Protein AF-A0A949RZW4-F1 (afdb_monomer_lite)

Sequence (152 aa):
MSPEFADFLHSRINAIDLKAALINALGWEKVSGNTEKYCMYIFNKTPDELDIDELGAEDLFVIGYLSAMENYHNPNESLEFLKKAKKKLSKSYTVNIIYSLVKSQIAMEKDFCSVWKIYNKVDNNKKLNHDMRLYAEKIILDYMYLYKDFCK

Radius of gyration: 15.01 Å; chains: 1; bounding box: 38×28×43 Å

pLDDT: mean 92.95, std 8.95, range [48.62, 98.62]

Foldseek 3Di:
DDLVLLCQQPDPVHFLQVLVVSLCVVALDQPPCPLQVSCCNPPVDGPVPDPLVPDDLSNLQNSLSNQCSDCVPDSPVSLVSLVSSCVNQVQALSSQQSSLQSVLSVVVVPALCVNLVSNVVSLPPPSHDDSHDPVVVVVSCVVSVVSNVRND

Structure (mmCIF, N/CA/C/O backbone):
data_AF-A0A949RZW4-F1
#
_entry.id   AF-A0A949RZW4-F1
#
loop_
_atom_site.group_PDB
_atom_site.id
_atom_site.type_symbol
_atom_site.label_atom_id
_atom_site.label_alt_id
_atom_site.label_comp_id
_atom_site.label_asym_id
_atom_site.label_entity_id
_atom_site.label_seq_id
_atom_site.pdbx_PDB_ins_code
_atom_site.Cartn_x
_atom_site.Cartn_y
_atom_site.Cartn_z
_atom_site.occupancy
_atom_site.B_iso_or_equiv
_atom_site.auth_seq_id
_atom_site.auth_comp_id
_atom_site.auth_asym_id
_atom_site.auth_atom_id
_atom_site.pdbx_PDB_model_num
ATOM 1 N N . MET A 1 1 ? -2.127 14.092 11.099 1.00 88.88 1 MET A N 1
ATOM 2 C CA . MET A 1 1 ? -3.402 13.386 10.912 1.00 88.88 1 MET A CA 1
ATOM 3 C C . MET A 1 1 ? -4.432 14.092 11.768 1.00 88.88 1 MET A C 1
ATOM 5 O O . MET A 1 1 ? -4.155 14.268 12.951 1.00 88.88 1 MET A O 1
ATOM 9 N N . SER A 1 2 ? -5.533 14.564 11.183 1.00 92.44 2 SER A N 1
ATOM 10 C CA . SER A 1 2 ? -6.687 15.033 11.959 1.00 92.44 2 SER A CA 1
ATOM 11 C C . SER A 1 2 ? -7.634 13.856 12.248 1.00 92.44 2 SER A C 1
ATOM 13 O O . SER A 1 2 ? -7.548 12.847 11.538 1.00 92.44 2 SER A O 1
ATOM 15 N N . PRO A 1 3 ? -8.523 13.959 13.253 1.00 95.12 3 PRO A N 1
ATOM 16 C CA . PRO A 1 3 ? -9.558 12.957 13.519 1.00 95.12 3 PRO A CA 1
ATOM 17 C C . PRO A 1 3 ? -10.376 12.593 12.276 1.00 95.12 3 PRO A C 1
ATOM 19 O O . PRO A 1 3 ? -10.526 11.420 11.955 1.00 95.12 3 PRO A O 1
ATOM 22 N N . GLU A 1 4 ? -10.793 13.592 11.496 1.00 96.75 4 GLU A N 1
ATOM 23 C CA . GLU A 1 4 ? -11.628 13.395 10.307 1.00 96.75 4 GLU A CA 1
ATOM 24 C C . GLU A 1 4 ? -10.906 12.575 9.231 1.00 96.75 4 GLU A C 1
ATOM 26 O O . GLU A 1 4 ? -11.513 11.746 8.553 1.00 96.75 4 GLU A O 1
ATOM 31 N N . PHE A 1 5 ? -9.596 12.782 9.070 1.00 96.62 5 PHE A N 1
ATOM 32 C CA . PHE A 1 5 ? -8.790 11.986 8.147 1.00 96.62 5 PHE A CA 1
ATOM 33 C C . PHE A 1 5 ? -8.560 10.568 8.667 1.00 96.62 5 PHE A C 1
ATOM 35 O O . PHE A 1 5 ? -8.606 9.629 7.875 1.00 96.62 5 PHE A O 1
ATOM 42 N N . ALA A 1 6 ? -8.353 10.386 9.972 1.00 97.38 6 ALA A N 1
ATOM 43 C CA . ALA A 1 6 ? -8.224 9.054 10.552 1.00 97.38 6 ALA A CA 1
ATOM 44 C C . ALA A 1 6 ? -9.531 8.252 10.414 1.00 97.38 6 ALA A C 1
ATOM 46 O O . ALA A 1 6 ? -9.492 7.116 9.946 1.00 97.38 6 ALA A O 1
ATOM 47 N N . ASP A 1 7 ? -10.682 8.867 10.692 1.00 98.25 7 ASP A N 1
ATOM 48 C CA . ASP A 1 7 ? -12.005 8.271 10.473 1.00 98.25 7 ASP A CA 1
ATOM 49 C C . ASP A 1 7 ? -12.234 7.918 9.002 1.00 98.25 7 ASP A C 1
ATOM 51 O O . ASP A 1 7 ? -12.710 6.826 8.674 1.00 98.25 7 ASP A O 1
ATOM 55 N N . PHE A 1 8 ? -11.851 8.814 8.087 1.00 98.44 8 PHE A N 1
ATOM 56 C CA . PHE A 1 8 ? -11.939 8.550 6.656 1.00 98.44 8 PHE A CA 1
ATOM 57 C C . PHE A 1 8 ? -11.106 7.324 6.253 1.00 98.44 8 PHE A C 1
ATOM 59 O O . PHE A 1 8 ? -11.574 6.482 5.480 1.00 98.44 8 PHE A O 1
ATOM 66 N N . LEU A 1 9 ? -9.884 7.209 6.776 1.00 98.06 9 LEU A N 1
ATOM 67 C CA . LEU A 1 9 ? -8.980 6.095 6.498 1.00 98.06 9 LEU A CA 1
ATOM 68 C C . LEU A 1 9 ? -9.433 4.785 7.158 1.00 98.06 9 LEU A C 1
ATOM 70 O O . LEU A 1 9 ? -9.252 3.723 6.563 1.00 98.06 9 LEU A O 1
ATOM 74 N N . HIS A 1 10 ? -10.069 4.836 8.327 1.00 98.06 10 HIS A N 1
ATOM 75 C CA . HIS A 1 10 ? -10.550 3.645 9.030 1.00 98.06 10 HIS A CA 1
ATOM 76 C C . HIS A 1 10 ? -11.906 3.140 8.507 1.00 98.06 10 HIS A C 1
ATOM 78 O O . HIS A 1 10 ? -12.189 1.942 8.521 1.00 98.06 10 HIS A O 1
ATOM 84 N N . SER A 1 11 ? -12.747 4.032 7.978 1.00 97.75 11 SER A N 1
ATOM 85 C CA . SER A 1 11 ? -14.084 3.688 7.490 1.00 97.75 11 SER A CA 1
ATOM 86 C C . SER A 1 11 ? -14.058 2.599 6.413 1.00 97.75 11 SER A C 1
ATOM 88 O O . SER A 1 11 ? -13.420 2.751 5.371 1.00 97.75 11 SER A O 1
ATOM 90 N N . ARG A 1 12 ? -14.823 1.522 6.627 1.00 94.69 12 ARG A N 1
ATOM 91 C CA . ARG A 1 12 ? -15.010 0.423 5.654 1.00 94.69 12 ARG A CA 1
ATOM 92 C C . ARG A 1 12 ? -15.878 0.804 4.452 1.00 94.69 12 ARG A C 1
ATOM 94 O O . ARG A 1 12 ? -16.002 0.027 3.513 1.00 94.69 12 ARG A O 1
ATOM 101 N N . ILE A 1 13 ? -16.536 1.962 4.510 1.00 96.69 13 ILE A N 1
ATOM 102 C CA . ILE A 1 13 ? -17.373 2.474 3.415 1.00 96.69 13 ILE A CA 1
ATOM 103 C C . ILE A 1 13 ? -16.488 3.097 2.329 1.00 96.69 13 ILE A C 1
ATOM 105 O O . ILE A 1 13 ? -16.825 3.054 1.146 1.00 96.69 13 ILE A O 1
ATOM 109 N N . ASN A 1 14 ? -15.350 3.669 2.722 1.00 97.56 14 ASN A N 1
ATOM 110 C CA . ASN A 1 14 ? -14.458 4.358 1.804 1.00 97.56 14 ASN A CA 1
ATOM 111 C C . ASN A 1 14 ? -13.601 3.353 1.034 1.00 97.56 14 ASN A C 1
ATOM 113 O O . ASN A 1 14 ? -12.924 2.516 1.627 1.00 97.56 14 ASN A O 1
ATOM 117 N N . ALA A 1 15 ? -13.600 3.466 -0.294 1.00 97.44 15 ALA A N 1
ATOM 118 C CA . ALA A 1 15 ? -12.806 2.595 -1.149 1.00 97.44 15 ALA A CA 1
ATOM 119 C C . ALA A 1 15 ? -11.297 2.763 -0.902 1.00 97.44 15 ALA A C 1
ATOM 121 O O . ALA A 1 15 ? -10.805 3.843 -0.559 1.00 97.44 15 ALA A O 1
ATOM 122 N N . ILE A 1 16 ? -10.553 1.675 -1.102 1.00 98.06 16 ILE A N 1
ATOM 123 C CA . ILE A 1 16 ? -9.121 1.598 -0.796 1.00 98.06 16 ILE A CA 1
ATOM 124 C C . ILE A 1 16 ? -8.279 2.589 -1.620 1.00 98.06 16 ILE A C 1
ATOM 126 O O . ILE A 1 16 ? -7.283 3.112 -1.121 1.00 98.06 16 ILE A O 1
ATOM 130 N N . ASP A 1 17 ? -8.693 2.915 -2.847 1.00 97.94 17 ASP A N 1
ATOM 131 C CA . ASP A 1 17 ? -8.023 3.900 -3.701 1.00 97.94 17 ASP A CA 1
ATOM 132 C C . ASP A 1 17 ? -8.226 5.339 -3.210 1.00 97.94 17 ASP A C 1
ATOM 134 O O . ASP A 1 17 ? -7.333 6.173 -3.358 1.00 97.94 17 ASP A O 1
ATOM 138 N N . LEU A 1 18 ? -9.366 5.641 -2.580 1.00 98.06 18 LEU A N 1
ATOM 139 C CA . LEU A 1 18 ? -9.597 6.927 -1.924 1.00 98.06 18 LEU A CA 1
ATOM 140 C C . LEU A 1 18 ? -8.685 7.080 -0.705 1.00 98.06 18 LEU A C 1
ATOM 142 O O . LEU A 1 18 ? -8.111 8.149 -0.503 1.00 98.06 18 LEU A O 1
ATOM 146 N N . LYS A 1 19 ? -8.508 6.004 0.073 1.00 98.31 19 LYS A N 1
ATOM 147 C CA . LYS A 1 19 ? -7.567 5.975 1.204 1.00 98.31 19 LYS A CA 1
ATOM 148 C C . LYS A 1 19 ? -6.135 6.194 0.722 1.00 98.31 19 LYS A C 1
ATOM 150 O O . LYS A 1 19 ? -5.431 7.041 1.262 1.00 98.31 19 LYS A O 1
ATOM 155 N N . ALA A 1 20 ? -5.736 5.498 -0.345 1.00 97.62 20 ALA A N 1
ATOM 156 C CA . ALA A 1 20 ? -4.434 5.686 -0.979 1.00 97.62 20 ALA A CA 1
ATOM 157 C C . ALA A 1 20 ? -4.238 7.130 -1.471 1.00 97.62 20 ALA A C 1
ATOM 159 O O . ALA A 1 20 ? -3.191 7.726 -1.235 1.00 97.62 20 ALA A O 1
ATOM 160 N N . ALA A 1 21 ? -5.255 7.718 -2.107 1.00 96.00 21 ALA A N 1
ATOM 161 C CA . ALA A 1 21 ? -5.204 9.094 -2.586 1.00 96.00 21 ALA A CA 1
ATOM 162 C C . ALA A 1 21 ? -5.050 10.106 -1.442 1.00 96.00 21 ALA A C 1
ATOM 164 O O . ALA A 1 21 ? -4.247 11.027 -1.569 1.00 96.00 21 ALA A O 1
ATOM 165 N N . LEU A 1 22 ? -5.770 9.926 -0.326 1.00 95.88 22 LEU A N 1
ATOM 166 C CA . LEU A 1 22 ? -5.622 10.781 0.853 1.00 95.88 22 LEU A CA 1
ATOM 167 C C . LEU A 1 22 ? -4.209 10.674 1.435 1.00 95.88 22 LEU A C 1
ATOM 169 O O . LEU A 1 22 ? -3.576 11.700 1.656 1.00 95.88 22 LEU A O 1
ATOM 173 N N . ILE A 1 23 ? -3.686 9.459 1.617 1.00 95.19 23 ILE A N 1
ATOM 174 C CA . ILE A 1 23 ? -2.318 9.245 2.117 1.00 95.19 23 ILE A CA 1
ATOM 175 C C . ILE A 1 23 ? -1.288 9.904 1.191 1.00 95.19 23 ILE A C 1
ATOM 177 O O . ILE A 1 23 ? -0.405 10.614 1.662 1.00 95.19 23 ILE A O 1
ATOM 181 N N . ASN A 1 24 ? -1.437 9.748 -0.126 1.00 91.94 24 ASN A N 1
ATOM 182 C CA . ASN A 1 24 ? -0.558 10.400 -1.092 1.00 91.94 24 ASN A CA 1
ATOM 183 C C . ASN A 1 24 ? -0.666 11.937 -1.043 1.00 91.94 24 ASN A C 1
ATOM 185 O O . ASN A 1 24 ? 0.339 12.625 -1.195 1.00 91.94 24 ASN A O 1
ATOM 189 N N . ALA A 1 25 ? -1.867 12.479 -0.817 1.00 91.62 25 ALA A N 1
ATOM 190 C CA . ALA A 1 25 ? -2.114 13.918 -0.707 1.00 91.62 25 ALA A CA 1
ATOM 191 C C . ALA A 1 25 ? -1.585 14.529 0.601 1.00 91.62 25 ALA A C 1
ATOM 193 O O . ALA A 1 25 ? -1.204 15.697 0.602 1.00 91.62 25 ALA A O 1
ATOM 194 N N . LEU A 1 26 ? -1.508 13.750 1.688 1.00 89.50 26 LEU A N 1
ATOM 195 C CA . LEU A 1 26 ? -0.781 14.146 2.903 1.00 89.50 26 LEU A CA 1
ATOM 196 C C . LEU A 1 26 ? 0.717 14.353 2.626 1.00 89.50 26 LEU A C 1
ATOM 198 O O . LEU A 1 26 ? 1.383 15.067 3.372 1.00 89.50 26 LEU A O 1
ATOM 202 N N . GLY A 1 27 ? 1.207 13.804 1.513 1.00 76.50 27 GLY A N 1
ATOM 203 C CA . GLY A 1 27 ? 2.501 14.121 0.947 1.00 76.50 27 GLY A CA 1
ATOM 204 C C . GLY A 1 27 ? 3.664 13.437 1.653 1.00 76.50 27 GLY A C 1
ATOM 205 O O . GLY A 1 27 ? 3.504 12.575 2.511 1.00 76.50 27 GLY A O 1
ATOM 206 N N . TRP A 1 28 ? 4.851 13.835 1.210 1.00 65.44 28 TRP A N 1
ATOM 207 C CA . TRP A 1 28 ? 6.151 13.291 1.603 1.00 65.44 28 TRP A CA 1
ATOM 208 C C . TRP A 1 28 ? 6.917 14.260 2.515 1.00 65.44 28 TRP A C 1
ATOM 210 O O . TRP A 1 28 ? 8.035 13.980 2.942 1.00 65.44 28 TRP A O 1
ATOM 220 N N . GLU A 1 29 ? 6.361 15.454 2.749 1.00 52.41 29 GLU A N 1
ATOM 221 C CA . GLU A 1 29 ? 7.011 16.461 3.577 1.00 52.41 29 GLU A CA 1
ATOM 222 C C . GLU A 1 29 ? 7.038 16.026 5.043 1.00 52.41 29 GLU A C 1
ATOM 224 O O . GLU A 1 29 ? 6.184 15.271 5.494 1.00 52.41 29 GLU A O 1
ATOM 229 N N . LYS A 1 30 ? 8.030 16.563 5.766 1.00 48.62 30 LYS A N 1
ATOM 230 C CA . LYS A 1 30 ? 8.431 16.412 7.182 1.00 48.62 30 LYS A CA 1
ATOM 231 C C . LYS A 1 30 ? 7.335 16.407 8.273 1.00 48.62 30 LYS A C 1
ATOM 233 O O . LYS A 1 30 ? 7.660 16.577 9.446 1.00 48.62 30 LYS A O 1
ATOM 238 N N . VAL A 1 31 ? 6.058 16.226 7.957 1.00 55.81 31 VAL A N 1
ATOM 239 C CA . VAL A 1 31 ? 5.001 15.929 8.926 1.00 55.81 31 VAL A CA 1
ATOM 240 C C . VAL A 1 31 ? 5.142 14.471 9.363 1.00 55.81 31 VAL A C 1
ATOM 242 O O . VAL A 1 31 ? 4.384 13.592 8.963 1.00 55.81 31 VAL A O 1
ATOM 245 N N . SER A 1 32 ? 6.146 14.220 10.197 1.00 71.62 32 SER A N 1
ATOM 246 C CA . SER A 1 32 ? 6.280 12.966 10.924 1.00 71.62 32 SER A CA 1
ATOM 247 C C . SER A 1 32 ? 5.072 12.737 11.849 1.00 71.62 32 SER A C 1
ATOM 249 O O . SER A 1 32 ? 4.447 13.677 12.363 1.00 71.62 32 SER A O 1
ATOM 251 N N . GLY A 1 33 ? 4.727 11.466 12.058 1.00 87.25 33 GLY A N 1
ATOM 252 C CA . GLY A 1 33 ? 3.771 11.034 13.079 1.00 87.25 33 GLY A CA 1
ATOM 253 C C . GLY A 1 33 ? 2.305 10.981 12.642 1.00 87.25 33 GLY A C 1
ATOM 254 O O . GLY A 1 33 ? 1.430 10.872 13.492 1.00 87.25 33 GLY A O 1
ATOM 255 N N . ASN A 1 34 ? 1.981 11.059 11.352 1.00 92.12 34 ASN A N 1
ATOM 256 C CA . ASN A 1 34 ? 0.681 10.633 10.829 1.00 92.12 34 ASN A CA 1
ATOM 257 C C . ASN A 1 34 ? 0.378 9.159 11.127 1.00 92.12 34 ASN A C 1
ATOM 259 O O . ASN A 1 34 ? -0.759 8.880 11.506 1.00 92.12 34 ASN A O 1
ATOM 263 N N . THR A 1 35 ? 1.352 8.251 11.000 1.00 93.69 35 THR A N 1
ATOM 264 C CA . THR A 1 35 ? 1.190 6.837 11.379 1.00 93.69 35 THR A CA 1
ATOM 265 C C . THR A 1 35 ? 0.842 6.734 12.858 1.00 93.69 35 THR A C 1
ATOM 267 O O . THR A 1 35 ? -0.186 6.169 13.216 1.00 93.69 35 THR A O 1
ATOM 270 N N . GLU A 1 36 ? 1.657 7.341 13.722 1.00 93.62 36 GLU A N 1
ATOM 271 C CA . GLU A 1 36 ? 1.447 7.312 15.170 1.00 93.62 36 GLU A CA 1
ATOM 272 C C . GLU A 1 36 ? 0.102 7.934 15.561 1.00 93.62 36 GLU 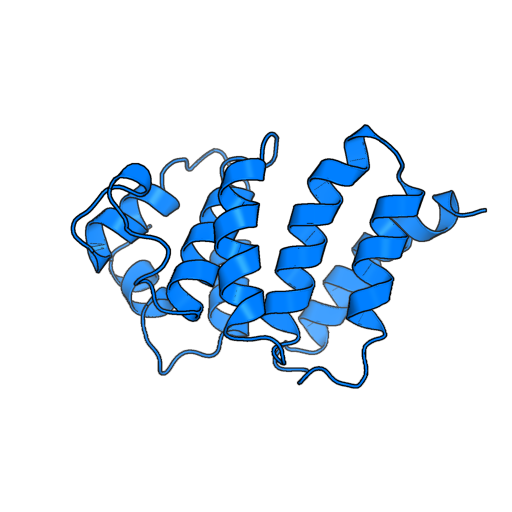A C 1
ATOM 274 O O . GLU A 1 36 ? -0.667 7.327 16.300 1.00 93.62 36 GLU A O 1
ATOM 279 N N . LYS A 1 37 ? -0.240 9.102 15.000 1.00 95.19 37 LYS A N 1
ATOM 280 C CA . LYS A 1 37 ? -1.531 9.763 15.241 1.00 95.19 37 LYS A CA 1
ATOM 281 C C . LYS A 1 37 ? -2.711 8.913 14.773 1.00 95.19 37 LYS A C 1
ATOM 283 O O . LYS A 1 37 ? -3.723 8.889 15.463 1.00 95.19 37 LYS A O 1
ATOM 288 N N . TYR A 1 38 ? -2.600 8.235 13.628 1.00 96.44 38 TYR A N 1
ATOM 289 C CA . TYR A 1 38 ? -3.629 7.304 13.160 1.00 96.44 38 TYR A CA 1
ATOM 290 C C . TYR A 1 38 ? -3.813 6.157 14.155 1.00 96.44 38 TYR A C 1
ATOM 292 O O . TYR A 1 38 ? -4.932 5.910 14.604 1.00 96.44 38 TYR A O 1
ATOM 300 N N . CYS A 1 39 ? -2.718 5.502 14.549 1.00 96.81 39 CYS A N 1
ATOM 301 C CA . CYS A 1 39 ? -2.769 4.368 15.463 1.00 96.81 39 CYS A CA 1
ATOM 302 C C . CYS A 1 39 ? -3.317 4.761 16.841 1.00 96.81 39 CYS A C 1
ATOM 304 O O . CYS A 1 39 ? -4.208 4.090 17.363 1.00 96.81 39 CYS A O 1
ATOM 306 N N . MET A 1 40 ? -2.860 5.888 17.390 1.00 97.12 40 MET A N 1
ATOM 307 C CA . MET A 1 40 ? -3.352 6.403 18.666 1.00 97.12 40 MET A CA 1
ATOM 308 C C . MET A 1 40 ? -4.831 6.771 18.602 1.00 97.12 40 MET A C 1
ATOM 310 O O . MET A 1 40 ? -5.567 6.488 19.540 1.00 97.12 40 MET A O 1
ATOM 314 N N . TYR A 1 41 ? -5.292 7.366 17.505 1.00 97.56 41 TYR A N 1
ATOM 315 C CA . TYR A 1 41 ? -6.690 7.763 17.382 1.00 97.56 41 TYR A CA 1
ATOM 316 C C . TYR A 1 41 ? -7.637 6.564 17.211 1.00 97.56 41 TYR A C 1
ATOM 318 O O . TYR A 1 41 ? -8.677 6.510 17.861 1.00 97.56 41 TYR A O 1
ATOM 326 N N . ILE A 1 42 ? -7.272 5.588 16.374 1.00 98.00 42 ILE A N 1
ATOM 327 C CA . ILE A 1 42 ? -8.147 4.455 16.028 1.00 98.00 42 ILE A CA 1
ATOM 328 C C . ILE A 1 42 ? -8.040 3.301 17.030 1.00 98.00 42 ILE A C 1
ATOM 330 O O . ILE A 1 42 ? -9.042 2.666 17.355 1.00 98.00 42 ILE A O 1
ATOM 334 N N . PHE A 1 43 ? -6.836 3.016 17.527 1.00 97.06 43 PHE A N 1
ATOM 335 C CA . PHE A 1 43 ? -6.567 1.843 18.365 1.00 97.06 43 PHE A CA 1
ATOM 336 C C . PHE A 1 43 ? -6.167 2.193 19.798 1.00 97.06 43 PHE A C 1
ATOM 338 O O . PHE A 1 43 ? -6.022 1.280 20.611 1.00 97.06 43 PHE A O 1
ATOM 345 N N . ASN A 1 44 ? -5.975 3.481 20.116 1.00 97.31 44 ASN A N 1
ATOM 346 C CA . ASN A 1 44 ? -5.418 3.936 21.394 1.00 97.31 44 ASN A CA 1
ATOM 347 C C . ASN A 1 44 ? -4.087 3.238 21.741 1.00 97.31 44 ASN A C 1
ATOM 349 O O . ASN A 1 44 ? -3.856 2.849 22.885 1.00 97.31 44 ASN A O 1
ATOM 353 N N . LYS A 1 45 ? -3.252 3.030 20.715 1.00 96.75 45 LYS A N 1
ATOM 354 C CA . LYS A 1 45 ? -1.956 2.346 20.773 1.00 96.75 45 LYS A CA 1
ATOM 355 C C . LYS A 1 45 ? -0.975 2.988 19.799 1.00 96.75 45 LYS A C 1
ATOM 357 O O . LYS A 1 45 ? -1.370 3.439 18.722 1.00 96.75 45 LYS A O 1
ATOM 362 N N . THR A 1 46 ? 0.303 2.971 20.140 1.00 93.19 46 THR A N 1
ATOM 363 C CA . THR A 1 46 ? 1.389 3.279 19.205 1.00 93.19 46 THR A CA 1
ATOM 364 C C . THR A 1 46 ? 1.562 2.143 18.186 1.00 93.19 46 THR A C 1
ATOM 366 O O . THR A 1 46 ? 1.102 1.026 18.438 1.00 93.19 46 THR A O 1
ATOM 369 N N . PRO A 1 47 ? 2.208 2.380 17.026 1.00 90.81 47 PRO A N 1
ATOM 370 C CA . PRO A 1 47 ? 2.434 1.331 16.028 1.00 90.81 47 PRO A CA 1
ATOM 371 C C . PRO A 1 47 ? 3.127 0.075 16.585 1.00 90.81 47 PRO A C 1
ATOM 373 O O . PRO A 1 47 ? 2.745 -1.031 16.208 1.00 90.81 47 PRO A O 1
ATOM 376 N N . ASP A 1 48 ? 4.071 0.241 17.517 1.00 90.06 48 ASP A N 1
ATOM 377 C CA . ASP A 1 48 ? 4.845 -0.856 18.121 1.00 90.06 48 ASP A CA 1
ATOM 378 C C . ASP A 1 48 ? 4.032 -1.706 19.116 1.00 90.06 48 ASP A C 1
ATOM 380 O O . ASP A 1 48 ? 4.381 -2.851 19.398 1.00 90.06 48 ASP A O 1
ATOM 384 N N . GLU A 1 49 ? 2.928 -1.171 19.644 1.00 94.44 49 GLU A N 1
ATOM 385 C CA . GLU A 1 49 ? 2.022 -1.868 20.571 1.00 94.44 49 GLU A CA 1
ATOM 386 C C . GLU A 1 49 ? 0.914 -2.658 19.850 1.00 94.44 49 GLU A C 1
ATOM 388 O O . GLU A 1 49 ? 0.094 -3.335 20.490 1.00 94.44 49 GLU A O 1
ATOM 393 N N . LEU A 1 50 ? 0.832 -2.546 18.521 1.00 94.31 50 LEU A N 1
ATOM 394 C CA . LEU A 1 50 ? -0.168 -3.241 17.720 1.00 94.31 50 LEU A CA 1
ATOM 395 C C . LEU A 1 50 ? 0.239 -4.692 17.470 1.00 94.31 50 LEU A C 1
ATOM 397 O O . LEU A 1 50 ? 1.335 -4.982 16.993 1.00 94.31 50 LEU A O 1
ATOM 401 N N . ASP A 1 51 ? -0.708 -5.607 17.673 1.00 95.06 51 ASP A N 1
ATOM 402 C CA . ASP A 1 51 ? -0.590 -6.945 17.107 1.00 95.06 51 ASP A CA 1
ATOM 403 C C . ASP A 1 51 ? -0.996 -6.903 15.630 1.00 95.06 51 ASP A C 1
ATOM 405 O O . ASP A 1 51 ? -2.173 -6.881 15.258 1.00 95.06 51 ASP A O 1
ATOM 409 N N . ILE A 1 52 ? 0.013 -6.886 14.764 1.00 93.00 52 ILE A N 1
ATOM 410 C CA . ILE A 1 52 ? -0.160 -6.817 13.315 1.00 93.00 52 ILE A CA 1
ATOM 411 C C . ILE A 1 52 ? -0.919 -8.017 12.722 1.00 93.00 52 ILE A C 1
ATOM 413 O O . ILE A 1 52 ? -1.404 -7.934 11.590 1.00 93.00 52 ILE A O 1
ATOM 417 N N . ASP A 1 53 ? -1.007 -9.155 13.415 1.00 94.38 53 ASP A N 1
ATOM 418 C CA . ASP A 1 53 ? -1.766 -10.310 12.931 1.00 94.38 53 ASP A CA 1
ATOM 419 C C . ASP A 1 53 ? -3.279 -10.128 13.112 1.00 94.38 53 ASP A C 1
ATOM 421 O O . ASP A 1 53 ? -4.056 -10.537 12.233 1.00 94.38 53 ASP A O 1
ATOM 425 N N . GLU A 1 54 ? -3.688 -9.415 14.161 1.00 95.25 54 GLU A N 1
ATOM 426 C CA . GLU A 1 54 ? -5.090 -9.135 14.490 1.00 95.25 54 GLU A CA 1
ATOM 427 C C . GLU A 1 54 ? -5.701 -8.000 13.650 1.00 95.25 54 GLU A C 1
ATOM 429 O O . GLU A 1 54 ? -6.917 -7.955 13.453 1.00 95.25 54 GLU A O 1
ATOM 434 N N . LEU A 1 55 ? -4.875 -7.114 13.082 1.00 96.75 55 LEU A N 1
ATOM 435 C CA . LEU A 1 55 ? -5.351 -5.943 12.339 1.00 96.75 55 LEU A CA 1
ATOM 436 C C . LEU A 1 55 ? -6.131 -6.282 11.060 1.00 96.75 55 LEU A C 1
ATOM 438 O O . LEU A 1 55 ? -5.802 -7.204 10.302 1.00 96.75 55 LEU A O 1
ATOM 442 N N . GLY A 1 56 ? -7.142 -5.462 10.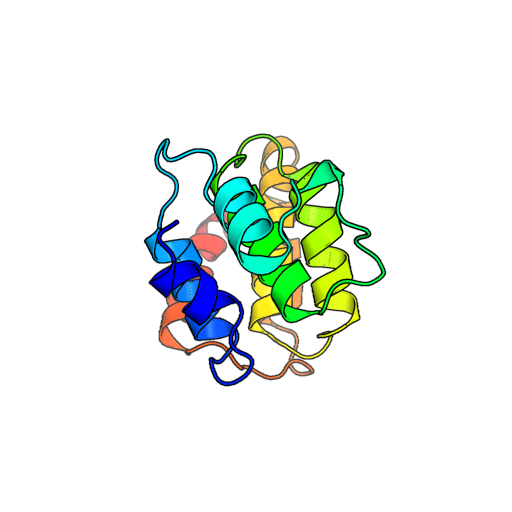764 1.00 97.56 56 GLY A N 1
ATOM 443 C CA . GLY A 1 56 ? -7.882 -5.498 9.505 1.00 97.56 56 GLY A CA 1
ATOM 444 C C . GLY A 1 56 ? -6.983 -5.241 8.292 1.00 97.56 56 GLY A C 1
ATOM 445 O O . GLY A 1 56 ? -5.949 -4.585 8.379 1.00 97.56 56 GLY A O 1
ATOM 446 N N . ALA A 1 57 ? -7.367 -5.763 7.125 1.00 97.75 57 ALA A N 1
ATOM 447 C CA . ALA A 1 57 ? -6.546 -5.643 5.919 1.00 97.75 57 ALA A CA 1
ATOM 448 C C . ALA A 1 57 ? -6.351 -4.193 5.448 1.00 97.75 57 ALA A C 1
ATOM 450 O O . ALA A 1 57 ? -5.283 -3.851 4.945 1.00 97.75 57 ALA A O 1
ATOM 451 N N . GLU A 1 58 ? -7.377 -3.358 5.610 1.00 98.12 58 GLU A N 1
ATOM 452 C CA . GLU A 1 58 ? -7.330 -1.943 5.240 1.00 98.12 58 GLU A CA 1
ATOM 453 C C . GLU A 1 58 ? -6.527 -1.122 6.249 1.00 98.12 58 GLU A C 1
ATOM 455 O O . GLU A 1 58 ? -5.761 -0.262 5.839 1.00 98.12 58 GLU A O 1
ATOM 460 N N . ASP A 1 59 ? -6.610 -1.437 7.544 1.00 98.25 59 ASP A N 1
ATOM 461 C CA . ASP A 1 59 ? -5.774 -0.797 8.566 1.00 98.25 59 ASP A CA 1
ATOM 462 C C . ASP A 1 59 ? -4.294 -1.124 8.362 1.00 98.25 59 ASP A C 1
ATOM 464 O O . ASP A 1 59 ? -3.452 -0.231 8.377 1.00 98.25 59 ASP A O 1
ATOM 468 N N . LEU A 1 60 ? -3.977 -2.390 8.066 1.00 98.38 60 LEU A N 1
ATOM 469 C CA . LEU A 1 60 ? -2.632 -2.802 7.657 1.00 98.38 60 LEU A CA 1
ATOM 470 C C . LEU A 1 60 ? -2.149 -2.015 6.430 1.00 98.38 60 LEU A C 1
ATOM 472 O O . LEU A 1 60 ? -0.984 -1.633 6.356 1.00 98.38 60 LEU A O 1
ATOM 476 N N . PHE A 1 61 ? -3.033 -1.772 5.460 1.00 98.56 61 PHE A N 1
ATOM 477 C CA . PHE A 1 61 ? -2.702 -0.974 4.284 1.00 98.56 61 PHE A CA 1
ATOM 478 C C . PHE A 1 61 ? -2.431 0.490 4.647 1.00 98.56 61 PHE A C 1
ATOM 480 O O . PHE A 1 61 ? -1.421 1.040 4.217 1.00 98.56 61 PHE A O 1
ATOM 487 N N . VAL A 1 62 ? -3.308 1.105 5.444 1.00 97.81 62 VAL A N 1
ATOM 488 C CA . VAL A 1 62 ? -3.207 2.509 5.861 1.00 97.81 62 VAL A CA 1
ATOM 489 C C . VAL A 1 62 ? -1.940 2.748 6.670 1.00 97.81 62 VAL A C 1
ATOM 491 O O . VAL A 1 62 ? -1.170 3.636 6.317 1.00 97.81 62 VAL A O 1
ATOM 494 N N . ILE A 1 63 ? -1.693 1.938 7.704 1.00 96.38 63 ILE A N 1
ATOM 495 C CA . ILE A 1 63 ? -0.505 2.052 8.560 1.00 96.38 63 ILE A CA 1
ATOM 496 C C . ILE A 1 63 ? 0.746 1.884 7.706 1.00 96.38 63 ILE A C 1
ATOM 498 O O . ILE A 1 63 ? 1.603 2.761 7.691 1.00 96.38 63 ILE A O 1
ATOM 502 N N . GLY A 1 64 ? 0.810 0.809 6.917 1.00 95.94 64 GLY A N 1
ATOM 503 C CA . GLY A 1 64 ? 1.957 0.550 6.061 1.00 95.94 64 GLY A CA 1
ATOM 504 C C . GLY A 1 64 ? 2.217 1.673 5.056 1.00 95.94 64 GLY A C 1
ATOM 505 O O . GLY A 1 64 ? 3.360 2.084 4.878 1.00 95.94 64 GLY A O 1
ATOM 506 N N . TYR A 1 65 ? 1.182 2.221 4.415 1.00 95.75 65 TYR A N 1
ATOM 507 C CA . TYR A 1 65 ? 1.390 3.286 3.439 1.00 95.75 65 TYR A CA 1
ATOM 508 C C . TYR A 1 65 ? 1.755 4.621 4.107 1.00 95.75 65 TYR A C 1
ATOM 510 O O . TYR A 1 65 ? 2.702 5.261 3.662 1.00 95.75 65 TYR A O 1
ATOM 518 N N . LEU A 1 66 ? 1.106 5.006 5.213 1.00 94.25 66 LEU A N 1
ATOM 519 C CA . LEU A 1 66 ? 1.506 6.183 5.996 1.00 94.25 66 LEU A CA 1
ATOM 520 C C . LEU A 1 66 ? 2.970 6.087 6.444 1.00 94.25 66 LEU A C 1
ATOM 522 O O . LEU A 1 66 ? 3.736 7.020 6.217 1.00 94.25 66 LEU A O 1
ATOM 526 N N . SER A 1 67 ? 3.387 4.938 6.980 1.00 92.00 67 SER A N 1
ATOM 527 C CA . SER A 1 67 ? 4.769 4.728 7.424 1.00 92.00 67 SER A CA 1
ATOM 528 C C . SER A 1 67 ? 5.769 4.811 6.273 1.00 92.00 67 SER A C 1
ATOM 530 O O . SER A 1 67 ? 6.856 5.357 6.441 1.00 92.00 67 SER A O 1
ATOM 532 N N . ALA A 1 68 ? 5.413 4.312 5.084 1.00 91.50 68 ALA A N 1
ATOM 533 C CA . ALA A 1 68 ? 6.265 4.428 3.901 1.00 91.50 68 ALA A CA 1
ATOM 534 C C . ALA A 1 68 ? 6.418 5.879 3.413 1.00 91.50 68 ALA A C 1
ATOM 536 O O . ALA A 1 68 ? 7.474 6.239 2.897 1.00 91.50 68 ALA A O 1
ATOM 537 N N . MET A 1 69 ? 5.384 6.707 3.577 1.00 88.62 69 MET A N 1
ATOM 538 C CA . MET A 1 69 ? 5.426 8.129 3.217 1.00 88.62 69 MET A CA 1
ATOM 539 C C . MET A 1 69 ? 6.246 8.955 4.218 1.00 88.62 69 MET A C 1
ATOM 541 O O . MET A 1 69 ? 6.865 9.941 3.833 1.00 88.62 69 MET A O 1
ATOM 545 N N . GLU A 1 70 ? 6.287 8.542 5.488 1.00 85.81 70 GLU A N 1
ATOM 546 C CA . GLU A 1 70 ? 7.067 9.201 6.546 1.00 85.81 70 GLU A CA 1
ATOM 547 C C . GLU A 1 70 ? 8.542 8.804 6.549 1.00 85.81 70 GLU A C 1
ATOM 549 O O . GLU A 1 70 ? 9.417 9.649 6.733 1.00 85.81 70 GLU A O 1
ATOM 554 N N . ASN A 1 71 ? 8.822 7.513 6.366 1.00 76.88 71 ASN A N 1
ATOM 555 C CA . ASN A 1 71 ? 10.166 6.947 6.411 1.00 76.88 71 ASN A CA 1
ATOM 556 C C . ASN A 1 71 ? 10.582 6.419 5.036 1.00 76.88 71 ASN A C 1
ATOM 558 O O . ASN A 1 71 ? 10.944 5.253 4.864 1.00 76.88 71 ASN A O 1
ATOM 562 N N . TYR A 1 72 ? 10.536 7.310 4.046 1.00 64.44 72 TYR A N 1
ATOM 563 C CA . TYR A 1 72 ? 10.859 6.994 2.654 1.00 64.44 72 TYR A CA 1
ATOM 564 C C . TYR A 1 72 ? 12.264 6.382 2.471 1.00 64.44 72 TYR A C 1
ATOM 566 O O . TYR A 1 72 ? 12.497 5.611 1.543 1.00 64.44 72 TYR A O 1
ATOM 574 N N . HIS A 1 73 ? 13.202 6.697 3.372 1.00 61.88 73 HIS A N 1
ATOM 575 C CA . HIS A 1 73 ? 14.584 6.213 3.324 1.00 61.88 73 HIS A CA 1
ATOM 576 C C . HIS A 1 73 ? 14.812 4.867 4.039 1.00 61.88 73 HIS A C 1
ATOM 578 O O . HIS A 1 73 ? 15.897 4.308 3.911 1.00 61.88 73 HIS A O 1
ATOM 584 N N . ASN A 1 74 ? 13.835 4.326 4.781 1.00 67.75 74 ASN A N 1
ATOM 585 C CA . ASN A 1 74 ? 13.938 2.997 5.402 1.00 67.75 74 ASN A CA 1
ATOM 586 C C . ASN A 1 74 ? 12.559 2.305 5.542 1.00 67.75 74 ASN A C 1
ATOM 588 O O . ASN A 1 74 ? 12.028 2.174 6.646 1.00 67.75 74 ASN A O 1
ATOM 592 N N . PRO A 1 75 ? 11.968 1.811 4.438 1.00 73.00 75 PRO A N 1
ATOM 593 C CA . PRO A 1 75 ? 10.596 1.295 4.418 1.00 73.00 75 PRO A CA 1
ATOM 594 C C . PRO A 1 75 ? 10.473 -0.189 4.835 1.00 73.00 75 PRO A C 1
ATOM 596 O O . PRO A 1 75 ? 9.530 -0.879 4.449 1.00 73.00 75 PRO A O 1
ATOM 599 N N . ASN A 1 76 ? 11.429 -0.747 5.585 1.00 78.69 76 ASN A N 1
ATOM 600 C CA . ASN A 1 76 ? 11.375 -2.171 5.949 1.00 78.69 76 ASN A CA 1
ATOM 601 C C . ASN A 1 76 ? 10.185 -2.494 6.865 1.00 78.69 76 ASN A C 1
ATOM 603 O O . ASN A 1 76 ? 9.490 -3.486 6.646 1.00 78.69 76 ASN A O 1
ATOM 607 N N . GLU A 1 77 ? 9.917 -1.635 7.847 1.00 81.62 77 GLU A N 1
ATOM 608 C CA . GLU A 1 77 ? 8.784 -1.792 8.764 1.00 81.62 77 GLU A CA 1
ATOM 609 C C . GLU A 1 77 ? 7.451 -1.628 8.026 1.00 81.62 77 GLU A C 1
ATOM 611 O O . GLU A 1 77 ? 6.563 -2.474 8.147 1.00 81.62 77 GLU A O 1
ATOM 616 N N . SER A 1 78 ? 7.338 -0.617 7.156 1.00 90.19 78 SER A N 1
ATOM 617 C CA . SER A 1 78 ? 6.133 -0.388 6.349 1.00 90.19 78 SER A CA 1
ATOM 618 C C . SER A 1 78 ? 5.808 -1.558 5.414 1.00 90.19 78 SER A C 1
ATOM 620 O O . SER A 1 78 ? 4.634 -1.886 5.196 1.00 90.19 78 SER A O 1
ATOM 622 N N . LEU A 1 79 ? 6.828 -2.246 4.890 1.00 93.12 79 LEU A N 1
ATOM 623 C CA . LEU A 1 79 ? 6.633 -3.406 4.028 1.00 93.12 79 LEU A CA 1
ATOM 624 C C . LEU A 1 79 ? 5.973 -4.589 4.726 1.00 93.12 79 LEU A C 1
ATOM 626 O O . LEU A 1 79 ? 5.226 -5.306 4.058 1.00 93.12 79 LEU A O 1
ATOM 630 N N . GLU A 1 80 ? 6.217 -4.828 6.013 1.00 93.50 80 GLU A N 1
ATOM 631 C CA . GLU A 1 80 ? 5.585 -5.954 6.709 1.00 93.50 80 GLU A CA 1
ATOM 632 C C . GLU A 1 80 ? 4.071 -5.730 6.855 1.00 93.50 80 GLU A C 1
ATOM 634 O O . GLU A 1 80 ? 3.284 -6.627 6.523 1.00 93.50 80 GLU A O 1
ATOM 639 N N . PHE A 1 81 ? 3.643 -4.507 7.188 1.00 96.56 81 PHE A N 1
ATOM 640 C CA . PHE A 1 81 ? 2.230 -4.111 7.173 1.00 96.56 81 PHE A CA 1
ATOM 641 C C . PHE A 1 81 ? 1.604 -4.285 5.779 1.00 96.56 81 PHE A C 1
ATOM 643 O O . PHE A 1 81 ? 0.616 -5.011 5.614 1.00 96.56 81 PHE A O 1
ATOM 650 N N . LEU A 1 82 ? 2.222 -3.710 4.739 1.00 97.56 82 LEU A N 1
ATOM 651 C CA . LEU A 1 82 ? 1.712 -3.783 3.363 1.00 97.56 82 LEU A CA 1
ATOM 652 C C . LEU A 1 82 ? 1.702 -5.212 2.805 1.00 97.56 82 LEU A C 1
ATOM 654 O O . LEU A 1 82 ? 0.808 -5.586 2.044 1.00 97.56 82 LEU A O 1
ATOM 658 N N . LYS A 1 83 ? 2.663 -6.053 3.192 1.00 97.50 83 LYS A N 1
ATOM 659 C CA . LYS A 1 83 ? 2.715 -7.472 2.817 1.00 97.50 83 LYS A CA 1
ATOM 660 C C . LYS A 1 83 ? 1.548 -8.246 3.422 1.00 97.50 83 LYS A C 1
ATOM 662 O O . LYS A 1 83 ? 0.944 -9.062 2.717 1.00 97.50 83 LYS A O 1
ATOM 667 N N . LYS A 1 84 ? 1.193 -7.988 4.687 1.00 97.69 84 LYS A N 1
ATOM 668 C CA . LYS A 1 84 ? 0.009 -8.587 5.326 1.00 97.69 84 LYS A CA 1
ATOM 669 C C . LYS A 1 84 ? -1.287 -8.056 4.717 1.00 97.69 84 LYS A C 1
ATOM 671 O O . LYS A 1 84 ? -2.158 -8.866 4.389 1.00 97.69 84 LYS A O 1
ATOM 676 N N . ALA A 1 85 ? -1.379 -6.751 4.453 1.00 98.38 85 ALA A N 1
ATOM 677 C CA . ALA A 1 85 ? -2.501 -6.154 3.728 1.00 98.38 85 ALA A CA 1
ATOM 678 C C . ALA A 1 85 ? -2.697 -6.825 2.363 1.00 98.38 85 ALA A C 1
ATOM 680 O O . ALA A 1 85 ? -3.774 -7.337 2.069 1.00 98.38 85 ALA A O 1
ATOM 681 N N . LYS A 1 86 ? -1.627 -6.949 1.568 1.00 98.38 86 LYS A N 1
ATOM 682 C CA . LYS A 1 86 ? -1.627 -7.643 0.273 1.00 98.38 86 LYS A CA 1
ATOM 683 C C . LYS A 1 86 ? -2.011 -9.116 0.394 1.00 98.38 86 LYS A C 1
ATOM 685 O O . LYS A 1 86 ? -2.637 -9.651 -0.513 1.00 98.38 86 LYS A O 1
ATOM 690 N N . LYS A 1 87 ? -1.640 -9.813 1.471 1.00 98.12 87 LYS A N 1
ATOM 691 C CA . LYS A 1 87 ? -2.069 -11.206 1.687 1.00 98.12 87 LYS A CA 1
ATOM 692 C C . LYS A 1 87 ? -3.586 -11.285 1.886 1.00 98.12 87 LYS A C 1
ATOM 694 O O . LYS A 1 87 ? -4.224 -12.138 1.273 1.00 98.12 87 LYS A O 1
ATOM 699 N N . LYS A 1 88 ? -4.150 -10.390 2.703 1.00 98.19 88 LYS A N 1
ATOM 700 C CA . LYS A 1 88 ? -5.587 -10.345 3.017 1.00 98.19 88 LYS A CA 1
ATOM 701 C C . LYS A 1 88 ? -6.426 -9.783 1.847 1.00 98.19 88 LYS A C 1
ATOM 703 O O . LYS A 1 88 ? -7.501 -10.302 1.573 1.00 98.19 88 LYS A O 1
ATOM 708 N N . LEU A 1 89 ? -5.903 -8.815 1.090 1.00 97.81 89 LEU A N 1
ATOM 709 C CA . LEU A 1 89 ? -6.520 -8.179 -0.089 1.00 97.81 89 LEU A CA 1
ATOM 710 C C . LEU A 1 89 ? -5.780 -8.542 -1.387 1.00 97.81 89 LEU A C 1
ATOM 712 O O . LEU A 1 89 ? -5.447 -7.691 -2.210 1.00 97.81 89 LEU A O 1
ATOM 716 N N . SER A 1 90 ? -5.525 -9.836 -1.592 1.00 97.69 90 SER A N 1
ATOM 717 C CA . SER A 1 90 ? -4.656 -10.334 -2.677 1.00 97.69 90 SER A CA 1
ATOM 718 C C . SER A 1 90 ? -5.100 -9.987 -4.097 1.00 97.69 90 SER A C 1
ATOM 720 O O . SER A 1 90 ? -4.276 -10.015 -5.013 1.00 97.69 90 SER A O 1
ATOM 722 N N . LYS A 1 91 ? -6.377 -9.644 -4.277 1.00 98.25 91 LYS A N 1
ATOM 723 C CA . LYS A 1 91 ? -6.964 -9.257 -5.559 1.00 98.25 91 LYS A CA 1
ATOM 724 C C . LYS A 1 91 ? -7.014 -7.754 -5.796 1.00 98.25 91 LYS A C 1
ATOM 726 O O . LYS A 1 91 ? -7.228 -7.381 -6.936 1.00 98.25 91 LYS A O 1
ATOM 731 N N . SER A 1 92 ? -6.798 -6.910 -4.791 1.00 98.56 92 SER A N 1
ATOM 732 C CA . SER A 1 92 ? -6.835 -5.454 -4.973 1.00 98.56 92 SER A CA 1
ATOM 733 C C . SER A 1 92 ? -5.634 -4.982 -5.789 1.00 98.56 92 SER A C 1
ATOM 735 O O . SER A 1 92 ? -4.489 -5.220 -5.389 1.00 98.56 92 SER A O 1
ATOM 737 N N . TYR A 1 93 ? -5.872 -4.314 -6.916 1.00 98.56 93 TYR A N 1
ATOM 738 C CA . TYR A 1 93 ? -4.802 -3.673 -7.672 1.00 98.56 93 TYR A CA 1
ATOM 739 C C . TYR A 1 93 ? -4.114 -2.603 -6.825 1.00 98.56 93 TYR A C 1
ATOM 741 O O . TYR A 1 93 ? -2.891 -2.619 -6.707 1.00 98.56 93 TYR A O 1
ATOM 749 N N . THR A 1 94 ? -4.891 -1.762 -6.141 1.00 98.62 94 THR A N 1
ATOM 750 C CA . THR A 1 94 ? -4.398 -0.680 -5.282 1.00 98.62 94 THR A CA 1
ATOM 751 C C . THR A 1 94 ? -3.416 -1.180 -4.227 1.00 98.62 94 THR A C 1
ATOM 753 O O . THR A 1 94 ? -2.296 -0.682 -4.123 1.00 98.62 94 THR A O 1
ATOM 756 N N . VAL A 1 95 ? -3.782 -2.218 -3.472 1.00 98.62 95 VAL A N 1
ATOM 757 C CA . VAL A 1 95 ? -2.900 -2.761 -2.427 1.00 98.62 95 VAL A CA 1
ATOM 758 C C . VAL A 1 95 ? -1.637 -3.373 -3.033 1.00 98.62 95 VAL A C 1
ATOM 760 O O . VAL A 1 95 ? -0.536 -3.183 -2.513 1.00 98.62 95 VAL A O 1
ATOM 763 N N . ASN A 1 96 ? -1.772 -4.104 -4.144 1.00 98.62 96 ASN A N 1
ATOM 764 C CA . ASN A 1 96 ? -0.628 -4.736 -4.796 1.00 98.62 96 ASN A CA 1
ATOM 765 C C . ASN A 1 96 ? 0.333 -3.702 -5.402 1.00 98.62 96 ASN A C 1
ATOM 767 O O . ASN A 1 96 ? 1.547 -3.889 -5.290 1.00 98.62 96 ASN A O 1
ATOM 771 N N . ILE A 1 97 ? -0.184 -2.639 -6.028 1.00 98.31 97 ILE A N 1
ATOM 772 C CA . ILE A 1 97 ? 0.641 -1.633 -6.695 1.00 98.31 97 ILE A CA 1
ATOM 773 C C . ILE A 1 97 ? 1.369 -0.773 -5.666 1.00 98.31 97 ILE A C 1
ATOM 775 O O . ILE A 1 97 ? 2.586 -0.651 -5.767 1.00 98.31 97 ILE A O 1
ATOM 779 N N . ILE A 1 98 ? 0.702 -0.315 -4.600 1.00 97.69 98 ILE A N 1
ATOM 780 C CA . ILE A 1 98 ? 1.355 0.435 -3.514 1.00 97.69 98 ILE A CA 1
ATOM 781 C C . ILE A 1 98 ? 2.424 -0.414 -2.817 1.00 97.69 98 ILE A C 1
ATOM 783 O O . ILE A 1 98 ? 3.552 0.047 -2.662 1.00 97.69 98 ILE A O 1
ATOM 787 N N . TYR A 1 99 ? 2.138 -1.681 -2.486 1.00 97.94 99 TYR A N 1
ATOM 788 C CA . TYR A 1 99 ? 3.166 -2.594 -1.965 1.00 97.94 99 TYR A CA 1
ATOM 789 C C . TYR A 1 99 ? 4.371 -2.698 -2.912 1.00 97.94 99 TYR A C 1
ATOM 791 O O . TYR A 1 99 ? 5.516 -2.710 -2.464 1.00 97.94 99 TYR A O 1
ATOM 799 N N . SER A 1 100 ? 4.127 -2.775 -4.225 1.00 97.44 100 SER A N 1
ATOM 800 C CA . SER A 1 100 ? 5.201 -2.852 -5.217 1.00 97.44 100 SER A CA 1
ATOM 801 C C . SER A 1 100 ? 6.028 -1.571 -5.292 1.00 97.44 100 SER A C 1
ATOM 803 O O . SER A 1 100 ? 7.245 -1.669 -5.385 1.00 97.44 100 SER A O 1
ATOM 805 N N . LEU A 1 101 ? 5.401 -0.396 -5.176 1.00 95.50 101 LEU A N 1
ATOM 806 C CA . LEU A 1 101 ? 6.087 0.895 -5.186 1.00 95.50 101 LEU A CA 1
ATOM 807 C C . LEU A 1 101 ? 6.981 1.050 -3.955 1.00 95.50 101 LEU A C 1
ATOM 809 O O . LEU A 1 101 ? 8.160 1.359 -4.098 1.00 95.50 101 LEU A O 1
ATOM 813 N N . VAL A 1 102 ? 6.467 0.735 -2.764 1.00 94.12 102 VAL A N 1
ATOM 814 C CA . VAL A 1 102 ? 7.261 0.766 -1.524 1.00 94.12 102 VAL A CA 1
ATOM 815 C C . VAL A 1 102 ? 8.399 -0.255 -1.579 1.00 94.12 102 VAL A C 1
ATOM 817 O O . VAL A 1 102 ? 9.537 0.038 -1.225 1.00 94.12 102 VAL A O 1
ATOM 820 N N . LYS A 1 103 ? 8.148 -1.450 -2.122 1.00 94.31 103 LYS A N 1
ATOM 821 C CA . LYS A 1 103 ? 9.205 -2.448 -2.334 1.00 94.31 103 LYS A CA 1
ATOM 822 C C . LYS A 1 103 ? 10.261 -1.967 -3.333 1.00 94.31 103 LYS A C 1
ATOM 824 O O . LYS A 1 103 ? 11.442 -2.276 -3.175 1.00 94.31 103 LYS A O 1
ATOM 829 N N . SER A 1 104 ? 9.841 -1.240 -4.361 1.00 93.69 104 SER A N 1
ATOM 830 C CA . SER A 1 104 ? 10.729 -0.655 -5.357 1.00 93.69 104 SER A CA 1
ATOM 831 C C . SER A 1 104 ? 11.640 0.418 -4.767 1.00 93.69 104 SER A C 1
ATOM 833 O O . SER A 1 104 ? 12.790 0.470 -5.183 1.00 93.69 104 SER A O 1
ATOM 835 N N . GLN A 1 105 ? 11.201 1.189 -3.765 1.00 88.19 105 GLN A N 1
ATOM 836 C CA . GLN A 1 105 ? 12.059 2.162 -3.065 1.00 88.19 105 GLN A CA 1
ATOM 837 C C . GLN A 1 105 ? 13.327 1.495 -2.504 1.00 88.19 105 GLN A C 1
ATOM 839 O O . GLN A 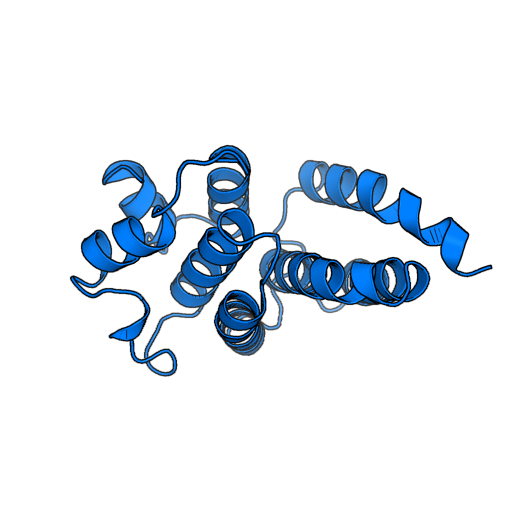1 105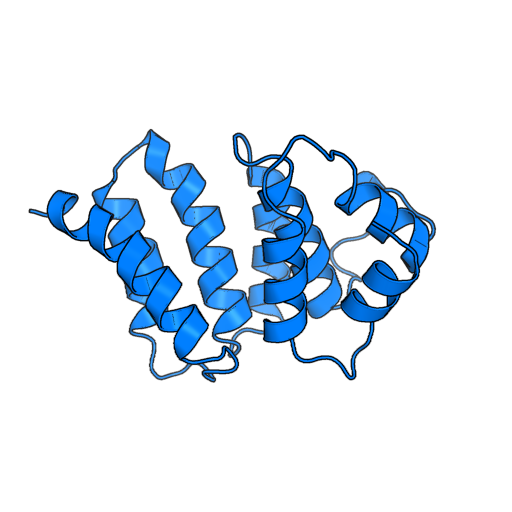 ? 14.423 2.004 -2.698 1.00 88.19 105 GLN A O 1
ATOM 844 N N . ILE A 1 106 ? 13.210 0.291 -1.929 1.00 88.06 106 ILE A N 1
ATOM 845 C CA . ILE A 1 106 ? 14.373 -0.498 -1.470 1.00 88.06 106 ILE A CA 1
ATOM 846 C C . ILE A 1 106 ? 15.235 -0.975 -2.645 1.00 88.06 106 ILE A C 1
ATOM 848 O O . ILE A 1 106 ? 16.459 -1.043 -2.559 1.00 88.06 106 ILE A O 1
ATOM 852 N N . ALA A 1 107 ? 14.607 -1.351 -3.761 1.00 90.75 107 ALA A N 1
ATOM 853 C CA . ALA A 1 107 ? 15.331 -1.828 -4.936 1.00 90.75 107 ALA A CA 1
ATOM 854 C C . ALA A 1 107 ? 16.152 -0.720 -5.618 1.00 90.75 107 ALA A C 1
ATOM 856 O O . ALA A 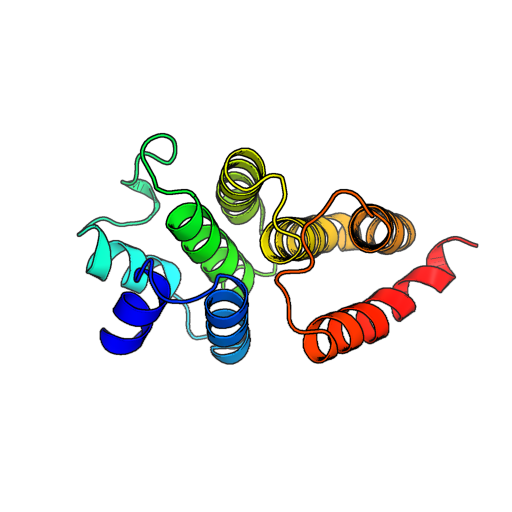1 107 ? 17.151 -1.039 -6.263 1.00 90.75 107 ALA A O 1
ATOM 857 N N . MET A 1 108 ? 15.774 0.555 -5.445 1.00 87.50 108 MET A N 1
ATOM 858 C CA . MET A 1 108 ? 16.492 1.706 -6.006 1.00 87.50 108 MET A CA 1
ATOM 859 C C . MET A 1 108 ? 17.947 1.790 -5.535 1.00 87.50 108 MET A C 1
ATOM 861 O O . MET A 1 108 ? 18.790 2.245 -6.298 1.00 87.50 108 MET A O 1
ATOM 865 N N . GLU A 1 109 ? 18.263 1.312 -4.328 1.00 84.56 109 GLU A N 1
ATOM 866 C CA . GLU A 1 109 ? 19.643 1.284 -3.817 1.00 84.56 109 GLU A CA 1
ATOM 867 C C . GLU A 1 109 ? 20.536 0.259 -4.528 1.00 84.56 109 GLU A C 1
ATOM 869 O O . GLU A 1 109 ? 21.759 0.323 -4.429 1.00 84.56 109 GLU A O 1
ATOM 874 N N . LYS A 1 110 ? 19.936 -0.719 -5.216 1.00 84.56 110 LYS A N 1
ATOM 875 C CA . LYS A 1 110 ? 20.651 -1.867 -5.787 1.00 84.56 110 LYS A CA 1
ATOM 876 C C . LYS A 1 110 ? 20.675 -1.840 -7.305 1.00 84.56 110 LYS A C 1
ATOM 878 O O . LYS A 1 110 ? 21.736 -1.981 -7.901 1.00 84.56 110 LYS A O 1
ATOM 883 N N . ASP A 1 111 ? 19.500 -1.741 -7.919 1.00 90.69 111 ASP A N 1
ATOM 884 C CA . ASP A 1 111 ? 19.332 -1.898 -9.360 1.00 90.69 111 ASP A CA 1
ATOM 885 C C . ASP A 1 111 ? 18.025 -1.250 -9.837 1.00 90.69 111 ASP A C 1
ATOM 887 O O . ASP A 1 111 ? 16.919 -1.687 -9.500 1.00 90.69 111 ASP A O 1
ATOM 891 N N . PHE A 1 112 ? 18.148 -0.238 -10.694 1.00 94.44 112 PHE A N 1
ATOM 892 C CA . PHE A 1 112 ? 16.999 0.438 -11.290 1.00 94.44 112 PHE A CA 1
ATOM 893 C C . PHE A 1 112 ? 16.213 -0.448 -12.261 1.00 94.44 112 PHE A C 1
ATOM 895 O O . PHE A 1 112 ? 15.008 -0.245 -12.416 1.00 94.44 112 PHE A O 1
ATOM 902 N N . CYS A 1 113 ? 16.809 -1.487 -12.855 1.00 95.75 113 CYS A N 1
ATOM 903 C CA . CYS A 1 113 ? 16.016 -2.436 -13.631 1.00 95.75 113 CYS A CA 1
ATOM 904 C C . CYS A 1 113 ? 15.047 -3.233 -12.739 1.00 95.75 113 CYS A C 1
ATOM 906 O O . CYS A 1 113 ? 13.903 -3.516 -13.114 1.00 95.75 113 CYS A O 1
ATOM 908 N N . SER A 1 114 ? 15.473 -3.580 -11.526 1.00 96.06 114 SER A N 1
ATOM 909 C CA . SER A 1 114 ? 14.635 -4.275 -10.549 1.00 96.06 114 SER A CA 1
ATOM 910 C C . SER A 1 114 ? 13.417 -3.444 -10.142 1.00 96.06 114 SER A C 1
ATOM 912 O O . SER A 1 114 ? 12.329 -4.006 -10.013 1.00 96.06 114 SER A O 1
ATOM 914 N N . VAL A 1 115 ? 13.559 -2.119 -10.037 1.00 96.69 115 VAL A N 1
ATOM 915 C CA . VAL A 1 115 ? 12.455 -1.170 -9.795 1.00 96.69 115 VAL A CA 1
ATOM 916 C C . VAL A 1 115 ? 11.357 -1.321 -10.853 1.00 96.69 115 VAL A C 1
ATOM 918 O O . VAL A 1 115 ? 10.189 -1.540 -10.514 1.00 96.69 115 VAL A O 1
ATOM 921 N N . TRP A 1 116 ? 11.734 -1.298 -12.138 1.00 97.12 116 TRP A N 1
ATOM 922 C CA . TRP A 1 116 ? 10.799 -1.514 -13.245 1.00 97.12 116 TRP A CA 1
ATOM 923 C C . TRP A 1 116 ? 10.166 -2.908 -13.194 1.00 97.12 116 TRP A C 1
ATOM 925 O O . TRP A 1 116 ? 8.947 -3.043 -13.279 1.00 97.12 116 TRP A O 1
ATOM 935 N N . LYS A 1 117 ? 10.970 -3.964 -13.014 1.00 97.19 117 LYS A N 1
ATOM 936 C CA . LYS A 1 117 ? 10.480 -5.354 -12.991 1.00 97.19 117 LYS A CA 1
ATOM 937 C C . LYS A 1 117 ? 9.476 -5.611 -11.864 1.00 97.19 117 LYS A C 1
ATOM 939 O O . LYS A 1 117 ? 8.510 -6.347 -12.079 1.00 97.19 117 LYS A O 1
ATOM 944 N N . ILE A 1 118 ? 9.692 -5.034 -10.680 1.00 97.38 118 ILE A N 1
ATOM 945 C CA . ILE A 1 118 ? 8.796 -5.171 -9.522 1.00 97.38 118 ILE A CA 1
ATOM 946 C C . ILE A 1 118 ? 7.427 -4.560 -9.829 1.00 97.38 118 ILE A C 1
ATOM 948 O O . ILE A 1 118 ? 6.417 -5.249 -9.666 1.00 97.38 118 ILE A O 1
ATOM 952 N N . TYR A 1 119 ? 7.402 -3.317 -10.313 1.00 97.56 119 TYR A N 1
ATOM 953 C CA . TYR A 1 119 ? 6.170 -2.620 -10.684 1.00 97.56 119 TYR A CA 1
ATOM 954 C C . TYR A 1 119 ? 5.462 -3.296 -11.864 1.00 97.56 119 TYR A C 1
ATOM 956 O O . TYR A 1 119 ? 4.304 -3.696 -11.753 1.00 97.56 119 TYR A O 1
ATOM 964 N N . ASN A 1 120 ? 6.183 -3.526 -12.966 1.00 97.50 120 ASN A N 1
ATOM 965 C CA . ASN A 1 120 ? 5.625 -4.039 -14.217 1.00 97.50 120 ASN A CA 1
ATOM 966 C C . ASN A 1 120 ? 4.979 -5.426 -14.044 1.00 97.50 120 ASN A C 1
ATOM 968 O O . ASN A 1 120 ? 4.023 -5.765 -14.741 1.00 97.50 120 ASN A O 1
ATOM 972 N N . LYS A 1 121 ? 5.466 -6.237 -13.094 1.00 97.88 121 LYS A N 1
ATOM 973 C CA . LYS A 1 121 ? 4.850 -7.524 -12.738 1.00 97.88 121 LYS A CA 1
ATOM 974 C C . LYS A 1 121 ? 3.435 -7.368 -12.173 1.00 97.88 121 LYS A C 1
ATOM 976 O O . LYS A 1 121 ? 2.605 -8.247 -12.398 1.00 97.88 121 LYS A O 1
ATOM 981 N N . VAL A 1 122 ? 3.184 -6.316 -11.397 1.00 97.75 122 VAL A N 1
ATOM 982 C CA . VAL A 1 122 ? 1.865 -6.038 -10.819 1.00 97.75 122 VAL A CA 1
ATOM 983 C C . VAL A 1 122 ? 0.966 -5.370 -11.849 1.00 97.75 122 VAL A C 1
ATOM 985 O O . VAL A 1 122 ? -0.147 -5.845 -12.047 1.00 97.75 122 VAL A O 1
ATOM 988 N N . ASP A 1 123 ? 1.477 -4.354 -12.544 1.00 96.88 123 ASP A N 1
ATOM 989 C CA . ASP A 1 123 ? 0.748 -3.591 -13.565 1.00 96.88 123 ASP A CA 1
ATOM 990 C C . ASP A 1 123 ? 0.175 -4.495 -14.677 1.00 96.88 123 ASP A C 1
ATOM 992 O O . ASP A 1 123 ? -0.988 -4.394 -15.050 1.00 96.88 123 ASP A O 1
ATOM 996 N N . ASN A 1 124 ? 0.937 -5.506 -15.115 1.00 96.38 124 ASN A N 1
ATOM 997 C CA . ASN A 1 124 ? 0.482 -6.465 -16.133 1.00 96.38 124 ASN A CA 1
ATOM 998 C C . ASN A 1 124 ? -0.365 -7.632 -15.587 1.00 96.38 124 ASN A C 1
ATOM 1000 O O . ASN A 1 124 ? -0.728 -8.549 -16.337 1.00 96.38 124 ASN A O 1
ATOM 1004 N N . ASN A 1 125 ? -0.665 -7.672 -14.287 1.00 97.19 125 ASN A N 1
ATOM 1005 C CA . ASN A 1 125 ? -1.383 -8.793 -13.690 1.00 97.19 125 ASN A CA 1
ATOM 1006 C C . ASN A 1 125 ? -2.902 -8.666 -13.870 1.00 97.19 125 ASN A C 1
ATOM 1008 O O . ASN A 1 125 ? -3.624 -8.237 -12.973 1.00 97.19 125 ASN A O 1
ATOM 1012 N N . LYS A 1 126 ? -3.401 -9.212 -14.982 1.00 95.81 126 LYS A N 1
ATOM 1013 C CA . LYS A 1 126 ? -4.834 -9.263 -15.340 1.00 95.81 126 LYS A CA 1
ATOM 1014 C C . LYS A 1 126 ? -5.740 -10.021 -14.355 1.00 95.81 126 LYS A C 1
ATOM 1016 O O . LYS A 1 126 ? -6.944 -10.098 -14.571 1.00 95.81 126 LYS A O 1
ATOM 1021 N N . LYS A 1 127 ? -5.183 -10.658 -13.317 1.00 97.12 127 LYS A N 1
ATOM 1022 C CA . LYS A 1 127 ? -5.954 -11.357 -12.272 1.00 97.12 127 LYS A CA 1
ATOM 1023 C C . LYS A 1 127 ? -6.318 -10.453 -11.091 1.00 97.12 127 LYS A C 1
ATOM 1025 O O . LYS A 1 127 ? -6.919 -10.969 -10.142 1.00 97.12 127 LYS A O 1
ATOM 1030 N N . LEU A 1 128 ? -5.873 -9.196 -11.099 1.00 97.88 128 LEU A N 1
ATOM 1031 C CA . LEU A 1 128 ? -6.197 -8.191 -10.093 1.00 97.88 128 LEU A CA 1
ATOM 1032 C C . LEU A 1 128 ? -7.472 -7.438 -10.481 1.00 97.88 128 LEU A C 1
ATOM 1034 O O . LEU A 1 128 ? -7.774 -7.245 -11.656 1.00 97.88 128 LEU A O 1
ATOM 1038 N N . ASN A 1 129 ? -8.208 -7.015 -9.465 1.00 97.31 129 ASN A N 1
ATOM 1039 C CA . ASN A 1 129 ? -9.325 -6.101 -9.580 1.00 97.31 129 ASN A CA 1
ATOM 1040 C C . ASN A 1 129 ? -8.742 -4.693 -9.663 1.00 97.31 129 ASN A C 1
ATOM 1042 O O . ASN A 1 129 ? -8.138 -4.239 -8.692 1.00 97.31 129 ASN A O 1
ATOM 1046 N N . HIS A 1 130 ? -8.925 -4.026 -10.799 1.00 92.81 130 HIS A N 1
ATOM 1047 C CA . HIS A 1 130 ? -8.522 -2.635 -11.008 1.00 92.81 130 HIS A CA 1
ATOM 1048 C C . HIS A 1 130 ? -9.453 -1.698 -10.229 1.00 92.81 130 HIS A C 1
ATOM 1050 O O . HIS A 1 130 ? -10.361 -1.080 -10.774 1.00 92.81 130 HIS A O 1
ATOM 1056 N N . ASP A 1 131 ? -9.263 -1.691 -8.910 1.00 96.62 131 ASP A N 1
ATOM 1057 C CA . ASP A 1 131 ? -9.990 -0.883 -7.933 1.00 96.62 131 ASP A CA 1
ATOM 1058 C C . ASP A 1 131 ? -9.357 0.500 -7.722 1.00 96.62 131 ASP A C 1
ATOM 1060 O O . ASP A 1 131 ? -9.843 1.273 -6.904 1.00 96.62 131 ASP A O 1
ATOM 1064 N N . MET A 1 132 ? -8.306 0.820 -8.483 1.00 97.31 132 MET A N 1
ATOM 1065 C CA . MET A 1 132 ? -7.718 2.149 -8.581 1.00 97.31 132 MET A CA 1
ATOM 1066 C C . MET A 1 132 ? -8.316 2.904 -9.771 1.00 97.31 132 MET A C 1
ATOM 1068 O O . MET A 1 132 ? -8.568 2.349 -10.838 1.00 97.31 132 MET A O 1
ATOM 1072 N N . ARG A 1 133 ? -8.511 4.215 -9.620 1.00 95.62 133 ARG A N 1
ATOM 1073 C CA . ARG A 1 133 ? -8.916 5.076 -10.737 1.00 95.62 133 ARG A CA 1
ATOM 1074 C C . ARG A 1 133 ? -7.836 5.102 -11.825 1.00 95.62 133 ARG A C 1
ATOM 1076 O O . ARG A 1 133 ? -6.682 5.408 -11.538 1.00 95.62 133 ARG A O 1
ATOM 1083 N N . LEU A 1 134 ? -8.239 4.908 -13.085 1.00 94.88 134 LEU A N 1
ATOM 1084 C CA . LEU A 1 134 ? -7.341 4.853 -14.255 1.00 94.88 134 LEU A CA 1
ATOM 1085 C C . LEU A 1 134 ? -6.375 6.043 -14.361 1.00 94.88 134 LEU A C 1
ATOM 1087 O O . LEU A 1 134 ? -5.233 5.887 -14.782 1.00 94.88 134 LEU A O 1
ATOM 1091 N N . TYR A 1 135 ? -6.817 7.240 -13.966 1.00 94.88 135 TYR A N 1
ATOM 1092 C CA . TYR A 1 135 ? -5.957 8.424 -13.960 1.00 94.88 135 TYR A CA 1
ATOM 1093 C C . TYR A 1 135 ? -4.776 8.288 -12.983 1.00 94.88 135 TYR A C 1
ATOM 1095 O O . TYR A 1 135 ? -3.656 8.667 -13.318 1.00 94.88 135 TYR A O 1
ATOM 1103 N N . ALA A 1 136 ? -5.000 7.702 -11.803 1.00 95.56 136 ALA A N 1
ATOM 1104 C CA . ALA A 1 136 ? -3.933 7.429 -10.844 1.00 95.56 136 ALA A CA 1
ATOM 1105 C C . ALA A 1 136 ? -2.994 6.325 -11.353 1.00 95.56 136 ALA A C 1
ATOM 1107 O O . ALA A 1 136 ? -1.778 6.482 -11.262 1.00 95.56 136 ALA A O 1
ATOM 1108 N N . GLU A 1 137 ? -3.535 5.264 -11.968 1.00 95.62 137 GLU A N 1
ATOM 1109 C CA . GLU A 1 137 ? -2.716 4.225 -12.611 1.00 95.62 137 GLU A CA 1
ATOM 1110 C C . GLU A 1 137 ? -1.790 4.830 -13.677 1.00 95.62 137 GLU A C 1
ATOM 1112 O O . GLU A 1 137 ? -0.602 4.520 -13.713 1.00 95.62 137 GLU A O 1
ATOM 1117 N N . LYS A 1 138 ? -2.303 5.763 -14.491 1.00 96.62 138 LYS A N 1
ATOM 1118 C CA . LYS A 1 138 ? -1.519 6.453 -15.522 1.00 96.62 138 LYS A CA 1
ATOM 1119 C C . LYS A 1 138 ? -0.383 7.295 -14.942 1.00 96.62 138 LYS A C 1
ATOM 1121 O O . LYS A 1 138 ? 0.719 7.244 -15.480 1.00 96.62 138 LYS A O 1
ATOM 1126 N N . ILE A 1 139 ? -0.628 8.035 -13.858 1.00 96.19 139 ILE A N 1
ATOM 1127 C CA . ILE A 1 139 ? 0.418 8.817 -13.173 1.00 96.19 139 ILE A CA 1
ATOM 1128 C C . ILE A 1 139 ? 1.534 7.894 -12.678 1.00 96.19 139 ILE A C 1
ATOM 1130 O O . ILE A 1 139 ? 2.713 8.181 -12.887 1.00 96.19 139 ILE A O 1
ATOM 1134 N N . ILE A 1 140 ? 1.164 6.778 -12.043 1.00 96.56 140 ILE A N 1
ATOM 1135 C CA . ILE A 1 140 ? 2.132 5.793 -11.558 1.00 96.56 140 ILE A CA 1
ATOM 1136 C C . ILE A 1 140 ? 2.915 5.213 -12.739 1.00 96.56 140 ILE A C 1
ATOM 1138 O O . ILE A 1 140 ? 4.141 5.174 -12.684 1.00 96.56 140 ILE A O 1
ATOM 1142 N N . LEU A 1 141 ? 2.237 4.813 -13.816 1.00 96.88 141 LEU A N 1
ATOM 1143 C CA . LEU A 1 141 ? 2.881 4.279 -15.014 1.00 96.88 141 LEU A CA 1
ATOM 1144 C C . LEU A 1 141 ? 3.891 5.259 -15.604 1.00 96.88 141 LEU A C 1
ATOM 1146 O O . LEU A 1 141 ? 5.020 4.860 -15.875 1.00 96.88 141 LEU A O 1
ATOM 1150 N N . ASP A 1 142 ? 3.514 6.524 -15.779 1.00 97.44 142 ASP A N 1
ATOM 1151 C CA . ASP A 1 142 ? 4.390 7.543 -16.363 1.00 97.44 142 ASP A CA 1
ATOM 1152 C C . ASP A 1 142 ? 5.660 7.741 -15.540 1.00 97.44 142 ASP A C 1
ATOM 1154 O O . ASP A 1 142 ? 6.754 7.824 -16.100 1.00 97.44 142 ASP A O 1
ATOM 1158 N N . TYR A 1 143 ? 5.531 7.736 -14.213 1.00 95.12 143 TYR A N 1
ATOM 1159 C CA . TYR A 1 143 ? 6.679 7.792 -13.318 1.00 95.12 143 TYR A CA 1
ATOM 1160 C C . TYR A 1 143 ? 7.533 6.521 -13.399 1.00 95.12 143 TYR A C 1
ATOM 1162 O O . TYR A 1 143 ? 8.751 6.587 -13.557 1.00 95.12 143 TYR A O 1
ATOM 1170 N N . MET A 1 144 ? 6.910 5.343 -13.336 1.00 97.00 144 MET A N 1
ATOM 1171 C CA . MET A 1 144 ? 7.639 4.076 -13.323 1.00 97.00 144 MET A CA 1
ATOM 1172 C C . MET A 1 144 ? 8.305 3.765 -14.666 1.00 97.00 144 MET A C 1
ATOM 1174 O O . MET A 1 144 ? 9.345 3.104 -14.693 1.00 97.00 144 MET A O 1
ATOM 1178 N N . TYR A 1 145 ? 7.766 4.278 -15.773 1.00 96.19 145 TYR A N 1
ATOM 1179 C CA . TYR A 1 145 ? 8.338 4.122 -17.108 1.00 96.19 145 TYR A CA 1
ATOM 1180 C C . TYR A 1 145 ? 9.758 4.694 -17.211 1.00 96.19 145 TYR A C 1
ATOM 1182 O O . TYR A 1 145 ? 10.567 4.162 -17.970 1.00 96.19 145 TYR A O 1
ATOM 1190 N N . LEU A 1 146 ? 10.102 5.695 -16.390 1.00 95.38 146 LEU A N 1
ATOM 1191 C CA . LEU A 1 146 ? 11.455 6.256 -16.296 1.00 95.38 146 LEU A CA 1
ATOM 1192 C C . LEU A 1 146 ? 12.513 5.194 -15.946 1.00 95.38 146 LEU A C 1
ATOM 1194 O O . LEU A 1 146 ? 13.663 5.303 -16.362 1.00 95.38 146 LEU A O 1
ATOM 1198 N N . TYR A 1 147 ? 12.129 4.136 -15.224 1.00 96.12 147 TYR A N 1
ATOM 1199 C CA . TYR A 1 147 ? 13.036 3.055 -14.828 1.00 96.12 147 TYR A CA 1
ATOM 1200 C C . TYR A 1 147 ? 13.178 1.953 -15.885 1.00 96.12 147 TYR A C 1
ATOM 1202 O O . TYR A 1 147 ? 14.089 1.129 -15.804 1.00 96.12 147 TYR A O 1
ATOM 1210 N N . LYS A 1 148 ? 12.300 1.914 -16.895 1.00 95.25 148 LYS A N 1
ATOM 1211 C CA . LYS A 1 148 ? 12.300 0.866 -17.928 1.00 95.25 148 LYS A CA 1
ATOM 1212 C C . LYS A 1 148 ? 13.604 0.834 -18.722 1.00 95.25 148 LYS A C 1
ATOM 1214 O O . LYS A 1 148 ? 14.073 -0.242 -19.092 1.00 95.25 148 LYS A O 1
ATOM 1219 N N . ASP A 1 149 ? 14.196 1.999 -18.966 1.00 93.94 149 ASP A N 1
ATOM 1220 C CA . ASP A 1 149 ? 15.411 2.130 -19.769 1.00 93.94 149 ASP A CA 1
ATOM 1221 C C . ASP A 1 149 ? 16.661 1.536 -19.107 1.00 93.94 149 ASP A C 1
ATOM 1223 O O . ASP A 1 1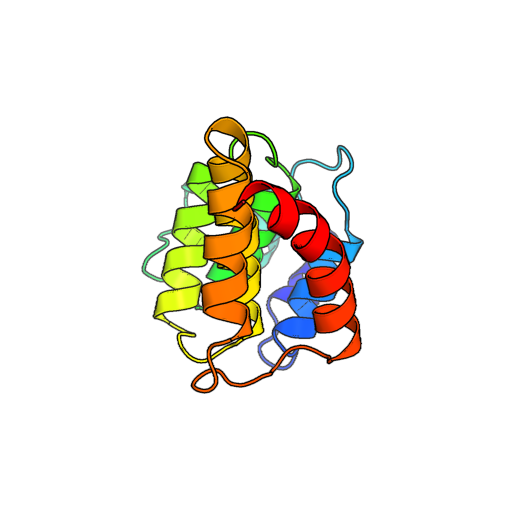49 ? 17.624 1.237 -19.809 1.00 93.94 149 ASP A O 1
ATOM 1227 N N . PHE A 1 150 ? 16.627 1.283 -17.796 1.00 93.81 150 PHE A N 1
ATOM 1228 C CA . PHE A 1 150 ? 17.715 0.624 -17.070 1.00 93.81 150 PHE A CA 1
ATOM 1229 C C . PHE A 1 150 ? 17.737 -0.900 -17.259 1.00 93.81 150 PHE A C 1
ATOM 1231 O O . PHE A 1 150 ? 18.669 -1.553 -16.807 1.00 93.81 150 PHE A O 1
ATOM 1238 N N . CYS A 1 151 ? 16.734 -1.484 -17.923 1.00 91.56 151 CYS A N 1
ATOM 1239 C CA . CYS A 1 151 ? 16.652 -2.923 -18.201 1.00 91.56 151 CYS A CA 1
ATOM 1240 C C . CYS A 1 151 ? 17.203 -3.341 -19.576 1.00 91.56 151 CYS A C 1
ATOM 1242 O O . CYS A 1 151 ? 16.822 -4.405 -20.073 1.00 91.56 151 CYS A O 1
ATOM 1244 N N . LYS A 1 152 ? 18.021 -2.495 -20.203 1.00 81.69 152 LYS A N 1
ATOM 1245 C CA . LYS A 1 152 ? 18.640 -2.763 -21.507 1.00 81.69 152 LYS A CA 1
ATOM 1246 C C . LYS A 1 152 ? 19.886 -3.629 -21.378 1.00 81.69 152 LYS A C 1
ATOM 1248 O O . LYS A 1 152 ? 20.618 -3.459 -20.380 1.00 81.69 152 LYS A O 1
#

Secondary structure (DSSP, 8-state):
--HHHHHHHH-TTS-HHHHHHHHHHH-SSS-TTHHHHHHHHHHSS-GGGS-TTTS-HHHHHHHHHHHHHH-TT-THHHHHHHHHHHHHTTTBHHHHHHHHHHHHHHHTTT-HHHHHHHHHHHHT-TTSB--S-HHHHHHHHHHHHTTGGGG-